Protein AF-M9RDT9-F1 (afdb_monomer_lite)

Secondary structure (DSSP, 8-state):
---HHHHHHHHHHHHHS-------EEEEE-TTS-EEEEEHHHHHHHHHHH---EEEE--HHHHHHHHHTTSS-HHHHHHHTTTS--PPEEEEEEETTTEEEEEE-HHHHHHHHHHHHHHHHTT-----EEEEEEE----

Radius of gyration: 19.15 Å; chains: 1; bounding box: 40×37×65 Å

Sequence (139 aa):
MTTRQQIRQTRRRAAKSGQTVKMEVFNYNDPNGKENWLDVERLRRWAEKHLEIIPADIDMKMVERIIEGGRVTAEHINAHTMTNDIKPILIAENFENGYAEIVDGNHTYVAMAATQFRAKKMGITAPLSAPAYVIARED

pLDDT: mean 73.51, std 14.47, range [35.25, 93.38]

Structure (mmCIF, N/CA/C/O backbone):
data_AF-M9RDT9-F1
#
_entry.id   AF-M9RDT9-F1
#
loop_
_atom_site.group_PDB
_atom_site.id
_atom_site.type_symbol
_atom_site.label_atom_id
_atom_site.label_alt_id
_atom_site.label_comp_id
_atom_site.label_asym_id
_atom_site.label_entity_id
_atom_site.label_seq_id
_atom_site.pdbx_PDB_ins_code
_atom_site.Cartn_x
_atom_site.Cartn_y
_atom_site.Cartn_z
_atom_site.occupancy
_atom_site.B_iso_or_equiv
_atom_site.auth_seq_id
_atom_site.auth_comp_id
_atom_site.auth_asym_id
_atom_site.auth_atom_id
_atom_site.pdbx_PDB_model_num
ATOM 1 N N . MET A 1 1 ? -12.084 14.245 -44.816 1.00 44.53 1 MET A N 1
ATOM 2 C CA . MET A 1 1 ? -10.625 14.051 -44.959 1.00 44.53 1 MET A CA 1
ATOM 3 C C . MET A 1 1 ? -9.924 15.179 -44.219 1.00 44.53 1 MET A C 1
ATOM 5 O O . MET A 1 1 ? -10.046 16.319 -44.640 1.00 44.53 1 MET A O 1
ATOM 9 N N . THR A 1 2 ? -9.283 14.909 -43.082 1.00 49.62 2 THR A N 1
ATOM 10 C CA . THR A 1 2 ? -8.535 15.924 -42.323 1.00 49.62 2 THR A CA 1
ATOM 11 C C . THR A 1 2 ? -7.125 16.059 -42.895 1.00 49.62 2 THR A C 1
ATOM 13 O O . THR A 1 2 ? -6.391 15.082 -43.049 1.00 49.62 2 THR A O 1
ATOM 16 N N . THR A 1 3 ? -6.754 17.275 -43.289 1.00 67.81 3 THR A N 1
ATOM 17 C CA . THR A 1 3 ? -5.521 17.556 -44.035 1.00 67.81 3 THR A CA 1
ATOM 18 C C . THR A 1 3 ? -4.298 17.352 -43.136 1.00 67.81 3 THR A C 1
ATOM 20 O O . THR A 1 3 ? -4.333 17.684 -41.951 1.00 67.81 3 THR A O 1
ATOM 23 N N . ARG A 1 4 ? -3.167 16.871 -43.681 1.00 55.31 4 ARG A N 1
ATOM 24 C CA . ARG A 1 4 ? -1.905 16.629 -42.934 1.00 55.31 4 ARG A CA 1
ATOM 25 C C . ARG A 1 4 ? -1.453 17.818 -42.059 1.00 55.31 4 ARG A C 1
ATOM 27 O O . ARG A 1 4 ? -0.793 17.622 -41.040 1.00 55.31 4 ARG A O 1
ATOM 34 N N . GLN A 1 5 ? -1.835 19.044 -42.422 1.00 54.25 5 GLN A N 1
ATOM 35 C CA . GLN A 1 5 ? -1.585 20.261 -41.641 1.00 54.25 5 GLN A CA 1
ATOM 36 C C . GLN A 1 5 ? -2.415 20.351 -40.346 1.00 54.25 5 GLN A C 1
ATOM 38 O O . GLN A 1 5 ? -1.873 20.779 -39.326 1.00 54.25 5 GLN A O 1
ATOM 43 N N . GLN A 1 6 ? -3.670 19.887 -40.343 1.00 53.47 6 GLN A N 1
ATOM 44 C CA . GLN A 1 6 ? -4.522 19.855 -39.146 1.00 53.47 6 GLN A CA 1
ATOM 45 C C . GLN A 1 6 ? -3.956 18.888 -38.102 1.00 53.47 6 GLN A C 1
ATOM 47 O O . GLN A 1 6 ? -3.815 19.272 -36.946 1.00 53.47 6 GLN A O 1
ATOM 52 N N . ILE A 1 7 ? -3.494 17.702 -38.527 1.00 55.69 7 ILE A N 1
ATOM 53 C CA . ILE A 1 7 ? -2.848 16.706 -37.648 1.00 55.69 7 ILE A CA 1
ATOM 54 C C . ILE A 1 7 ? -1.595 17.293 -36.974 1.00 55.69 7 ILE A C 1
ATOM 56 O O . ILE A 1 7 ? -1.347 17.083 -35.782 1.00 55.69 7 ILE A O 1
ATOM 60 N N . ARG A 1 8 ? -0.804 18.069 -37.727 1.00 55.88 8 ARG A N 1
ATOM 61 C CA . ARG A 1 8 ? 0.426 18.702 -37.231 1.00 55.88 8 ARG A CA 1
ATOM 62 C C . ARG A 1 8 ? 0.133 19.850 -36.256 1.00 55.88 8 ARG A C 1
ATOM 64 O O . ARG A 1 8 ? 0.876 20.027 -35.291 1.00 55.88 8 ARG A O 1
ATOM 71 N N . GLN A 1 9 ? -0.957 20.591 -36.463 1.00 54.81 9 GLN A N 1
ATOM 72 C CA . GLN A 1 9 ? -1.421 21.630 -35.539 1.00 54.81 9 GLN A CA 1
ATOM 73 C C . GLN A 1 9 ? -2.005 21.049 -34.244 1.00 54.81 9 GLN A C 1
ATOM 75 O O . GLN A 1 9 ? -1.673 21.556 -33.174 1.00 54.81 9 GLN A O 1
ATOM 80 N N . THR A 1 10 ? -2.777 19.956 -34.299 1.00 53.16 10 THR A N 1
ATOM 81 C CA . THR A 1 10 ? -3.241 19.249 -33.090 1.00 53.16 10 THR A CA 1
ATOM 82 C C . THR A 1 10 ? -2.079 18.683 -32.281 1.00 53.16 10 THR A C 1
ATOM 84 O O . THR A 1 10 ? -2.045 18.877 -31.070 1.00 53.16 10 THR A O 1
ATOM 87 N N . ARG A 1 11 ? -1.066 18.085 -32.929 1.00 51.16 11 ARG A N 1
ATOM 88 C CA . ARG A 1 11 ? 0.143 17.602 -32.232 1.00 51.16 11 ARG A CA 1
ATOM 89 C C . ARG A 1 11 ? 0.935 18.736 -31.575 1.00 51.16 11 ARG A C 1
ATOM 91 O O . ARG A 1 11 ? 1.409 18.577 -30.458 1.00 51.16 11 ARG A O 1
ATOM 98 N N . ARG A 1 12 ? 1.038 19.904 -32.223 1.00 52.12 12 ARG A N 1
ATOM 99 C CA . ARG A 1 12 ? 1.669 21.097 -31.624 1.00 52.12 12 ARG A CA 1
ATOM 100 C C . ARG A 1 12 ? 0.858 21.693 -30.473 1.00 52.12 12 ARG A C 1
ATOM 102 O O . ARG A 1 12 ? 1.465 22.193 -29.534 1.00 52.12 12 ARG A O 1
ATOM 109 N N . ARG A 1 13 ? -0.478 21.648 -30.524 1.00 50.19 13 ARG A N 1
ATOM 110 C CA . ARG A 1 13 ? -1.341 22.067 -29.405 1.00 50.19 13 ARG A CA 1
ATOM 111 C C . ARG A 1 13 ? -1.239 21.105 -28.217 1.00 50.19 13 ARG A C 1
ATOM 113 O O . ARG A 1 13 ? -1.139 21.589 -27.101 1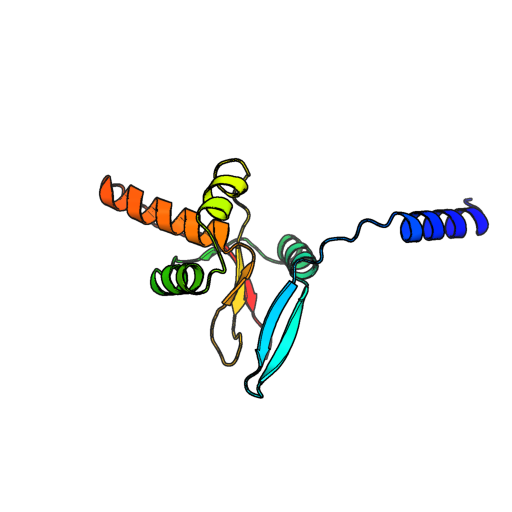.00 50.19 13 ARG A O 1
ATOM 120 N N . ALA A 1 14 ? -1.151 19.795 -28.458 1.00 47.88 14 ALA A N 1
ATOM 121 C CA . ALA A 1 14 ? -0.891 18.795 -27.416 1.00 47.88 14 ALA A CA 1
ATOM 122 C C . ALA A 1 14 ? 0.518 18.927 -26.804 1.00 47.88 14 ALA A C 1
ATOM 124 O O . ALA A 1 14 ? 0.687 18.763 -25.606 1.00 47.88 14 ALA A O 1
ATOM 125 N N . ALA A 1 15 ? 1.531 19.298 -27.597 1.00 50.44 15 ALA A N 1
ATOM 126 C CA . ALA A 1 15 ? 2.879 19.566 -27.082 1.00 50.44 15 ALA A CA 1
ATOM 127 C C . ALA A 1 15 ? 2.986 20.898 -26.309 1.00 50.44 15 ALA A C 1
ATOM 129 O O . ALA A 1 15 ? 3.841 21.042 -25.443 1.00 50.44 15 ALA A O 1
ATOM 130 N N . LYS A 1 16 ? 2.125 21.881 -26.617 1.00 45.72 16 LYS A N 1
ATOM 131 C CA . LYS A 1 16 ? 2.041 23.171 -25.911 1.00 45.72 16 LYS A CA 1
ATOM 132 C C . LYS A 1 16 ? 1.101 23.158 -24.711 1.00 45.72 16 LYS A C 1
ATOM 134 O O . LYS A 1 16 ? 1.111 24.131 -23.963 1.00 45.72 16 LYS A O 1
ATOM 139 N N . SER A 1 17 ? 0.288 22.115 -24.529 1.00 40.50 17 SER A N 1
ATOM 140 C CA . SER A 1 17 ? -0.683 22.099 -23.438 1.00 40.50 17 SER A CA 1
ATOM 141 C C . SER A 1 17 ? -0.045 21.956 -22.074 1.00 40.50 17 SER A C 1
ATOM 143 O O . SER A 1 17 ? -0.797 22.109 -21.128 1.00 40.50 17 SER A O 1
ATOM 145 N N . GLY A 1 18 ? 1.275 21.720 -21.972 1.00 41.03 18 GLY A N 1
ATOM 146 C CA . GLY A 1 18 ? 2.117 22.155 -20.849 1.00 41.03 18 GLY A CA 1
ATOM 147 C C . GLY A 1 18 ? 1.604 21.824 -19.448 1.00 41.03 18 GLY A C 1
ATOM 148 O O . GLY A 1 18 ? 2.097 22.388 -18.480 1.00 41.03 18 GLY A O 1
ATOM 149 N N . GLN A 1 19 ? 0.628 20.927 -19.327 1.00 38.97 19 GLN A N 1
ATOM 150 C CA . GLN A 1 19 ? 0.337 20.214 -18.118 1.00 38.97 19 GLN A CA 1
ATOM 151 C C . GLN A 1 19 ? 1.574 19.364 -17.967 1.00 38.97 19 GLN A C 1
ATOM 153 O O . GLN A 1 19 ? 1.740 18.342 -18.633 1.00 38.97 19 GLN A O 1
ATOM 158 N N . THR A 1 20 ? 2.485 19.853 -17.138 1.00 35.25 20 THR A N 1
ATOM 159 C CA . THR A 1 20 ? 3.287 18.999 -16.288 1.00 35.25 20 THR A CA 1
ATOM 160 C C . THR A 1 20 ? 2.288 18.030 -15.675 1.00 35.25 20 THR A C 1
ATOM 162 O O . THR A 1 20 ? 1.635 18.329 -14.678 1.00 35.25 20 THR A O 1
ATOM 165 N N . VAL A 1 21 ? 2.068 16.906 -16.359 1.00 40.81 21 VAL A N 1
ATOM 166 C CA . VAL A 1 21 ? 1.526 15.718 -15.731 1.00 40.81 21 VAL A CA 1
ATOM 167 C C . VAL A 1 21 ? 2.512 15.511 -14.600 1.00 40.81 21 VAL A C 1
ATOM 169 O O . VAL A 1 21 ? 3.693 15.266 -14.860 1.00 40.81 21 VAL A O 1
ATOM 172 N N . LYS A 1 22 ? 2.088 15.824 -13.371 1.00 41.81 22 LYS A N 1
ATOM 173 C CA . LYS A 1 22 ? 2.865 15.494 -12.187 1.00 41.81 22 LYS A CA 1
ATOM 174 C C . LYS A 1 22 ? 2.977 13.985 -12.254 1.00 41.81 22 LYS A C 1
ATOM 176 O O . LYS A 1 22 ? 2.013 13.292 -11.968 1.00 41.81 22 LYS A O 1
ATOM 181 N N . MET A 1 23 ? 4.099 13.514 -12.779 1.00 53.62 23 MET A N 1
ATOM 182 C CA . MET A 1 23 ? 4.386 12.101 -12.846 1.00 53.62 23 MET A CA 1
ATOM 183 C C . MET A 1 23 ? 4.518 11.690 -11.388 1.00 53.62 23 MET A C 1
ATOM 185 O O . MET A 1 23 ? 5.420 12.161 -10.696 1.00 53.62 23 MET A O 1
ATOM 189 N N . GLU A 1 24 ? 3.540 10.948 -10.886 1.00 63.41 24 GLU A N 1
ATOM 190 C CA . GLU A 1 24 ? 3.668 10.314 -9.584 1.00 63.41 24 GLU A CA 1
ATOM 191 C C . GLU A 1 24 ? 4.721 9.226 -9.761 1.00 63.41 24 GLU A C 1
ATOM 193 O O . GLU A 1 24 ? 4.555 8.298 -10.558 1.00 63.41 24 GLU A O 1
ATOM 198 N N . VAL A 1 25 ? 5.861 9.422 -9.105 1.00 72.19 25 VAL A N 1
ATOM 199 C CA . VAL A 1 25 ? 7.005 8.524 -9.201 1.00 72.19 25 VAL A CA 1
ATOM 200 C C . VAL A 1 25 ? 7.212 7.872 -7.848 1.00 72.19 25 VAL A C 1
ATOM 202 O O . VAL A 1 25 ? 7.264 8.556 -6.825 1.00 72.19 25 VAL A O 1
ATOM 205 N N . PHE A 1 26 ? 7.353 6.551 -7.852 1.00 76.88 26 PHE A N 1
ATOM 206 C CA . PHE A 1 26 ? 7.858 5.818 -6.703 1.00 76.88 26 PHE A CA 1
ATOM 207 C C . PHE A 1 26 ? 9.366 5.615 -6.873 1.00 76.88 26 PHE A C 1
ATOM 209 O O . PHE A 1 26 ? 9.804 5.000 -7.847 1.00 76.88 26 PHE A O 1
ATOM 216 N N . ASN A 1 27 ? 10.151 6.156 -5.940 1.00 76.50 27 ASN A N 1
ATOM 217 C CA . ASN A 1 27 ? 11.610 6.069 -5.953 1.00 76.50 27 ASN A CA 1
ATOM 218 C C . ASN A 1 27 ? 12.083 4.973 -5.002 1.00 76.50 27 ASN A C 1
ATOM 220 O O . ASN A 1 27 ? 11.590 4.871 -3.877 1.00 76.50 27 ASN A O 1
ATOM 224 N N . TYR A 1 28 ? 13.072 4.201 -5.437 1.00 73.94 28 TYR A N 1
ATOM 225 C CA . TYR A 1 28 ? 13.662 3.124 -4.654 1.00 73.94 28 TYR A CA 1
ATOM 226 C C . TYR A 1 28 ? 15.123 2.890 -5.031 1.00 73.94 28 TYR A C 1
ATOM 228 O O . TYR A 1 28 ? 15.567 3.339 -6.085 1.00 73.94 28 TYR A O 1
ATOM 236 N N . ASN A 1 29 ? 15.873 2.191 -4.182 1.00 75.56 29 ASN A N 1
ATOM 237 C CA . ASN A 1 29 ? 17.274 1.876 -4.443 1.00 75.56 29 ASN A CA 1
ATOM 238 C C . ASN A 1 29 ? 17.411 0.371 -4.612 1.00 75.56 29 ASN A C 1
ATOM 240 O O . ASN A 1 29 ? 17.096 -0.375 -3.696 1.00 75.56 29 ASN A O 1
ATOM 244 N N . ASP A 1 30 ? 17.924 -0.086 -5.752 1.00 72.88 30 ASP A N 1
ATOM 245 C CA . ASP A 1 30 ? 18.177 -1.516 -5.917 1.00 72.88 30 ASP A CA 1
ATOM 246 C C . ASP A 1 30 ? 19.248 -2.027 -4.922 1.00 72.88 30 ASP A C 1
ATOM 248 O O . ASP A 1 30 ? 19.933 -1.230 -4.271 1.00 72.88 30 ASP A O 1
ATOM 252 N N . PRO A 1 31 ? 19.451 -3.355 -4.805 1.00 71.94 31 PRO A N 1
ATOM 253 C CA . PRO A 1 31 ? 20.446 -3.916 -3.888 1.00 71.94 31 PRO A CA 1
ATOM 254 C C . PRO A 1 31 ? 21.890 -3.436 -4.119 1.00 71.94 31 PRO A C 1
ATOM 256 O O . PRO A 1 31 ? 22.732 -3.606 -3.241 1.00 71.94 31 PRO A O 1
ATOM 259 N N . ASN A 1 32 ? 22.190 -2.831 -5.275 1.00 77.12 32 ASN A N 1
ATOM 260 C CA . ASN A 1 32 ? 23.495 -2.249 -5.590 1.00 77.12 32 ASN A CA 1
ATOM 261 C C . ASN A 1 32 ? 23.575 -0.752 -5.230 1.00 77.12 32 ASN A C 1
ATOM 263 O O . ASN A 1 32 ? 24.562 -0.092 -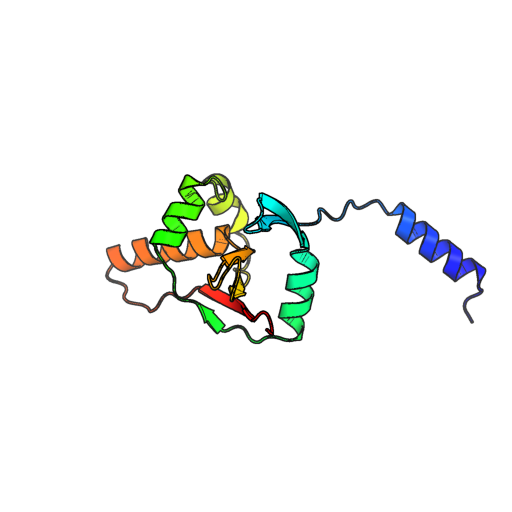5.556 1.00 77.12 32 ASN A O 1
ATOM 267 N N . GLY A 1 33 ? 22.547 -0.206 -4.575 1.00 75.38 33 GLY A N 1
ATOM 268 C CA . GLY A 1 33 ? 22.453 1.197 -4.185 1.00 75.38 33 GLY A CA 1
ATOM 269 C C . GLY A 1 33 ? 22.125 2.141 -5.340 1.00 75.38 33 GLY A C 1
ATOM 270 O O . GLY A 1 33 ? 22.314 3.350 -5.201 1.00 75.38 33 GLY A O 1
ATOM 271 N N . LYS A 1 34 ? 21.666 1.626 -6.487 1.00 76.56 34 LYS A N 1
ATOM 272 C CA . LYS A 1 34 ? 21.287 2.462 -7.626 1.00 76.56 34 LYS A CA 1
ATOM 273 C C . LYS A 1 34 ? 19.842 2.922 -7.479 1.00 76.56 34 LYS A C 1
ATOM 275 O O . LYS A 1 34 ? 18.932 2.104 -7.350 1.00 76.56 34 LYS A O 1
ATOM 280 N N . GLU A 1 35 ? 19.644 4.230 -7.585 1.00 78.12 35 GLU A N 1
ATOM 281 C CA . GLU A 1 35 ? 18.316 4.833 -7.596 1.00 78.12 35 GLU A CA 1
ATOM 282 C C . GLU A 1 35 ? 17.545 4.440 -8.868 1.00 78.12 35 GLU A C 1
ATOM 284 O O . GLU A 1 35 ? 18.048 4.542 -9.992 1.00 78.12 35 GLU A O 1
ATOM 289 N N . ASN A 1 36 ? 16.313 3.983 -8.676 1.00 75.12 36 ASN A N 1
ATOM 290 C CA . ASN A 1 36 ? 15.364 3.608 -9.709 1.00 75.12 36 ASN A CA 1
ATOM 291 C C . ASN A 1 36 ? 14.008 4.260 -9.432 1.00 75.12 36 ASN A C 1
ATOM 293 O O . ASN A 1 36 ? 13.650 4.559 -8.291 1.00 75.12 36 ASN A O 1
ATOM 297 N N . TRP A 1 37 ? 13.249 4.457 -10.505 1.00 78.75 37 TRP A N 1
ATOM 298 C CA . TRP A 1 37 ? 12.001 5.209 -10.508 1.00 78.75 37 TRP A CA 1
ATOM 299 C C . TRP A 1 37 ? 10.913 4.418 -11.228 1.00 78.75 37 TRP A C 1
ATOM 301 O O . TRP A 1 37 ? 11.146 3.878 -12.313 1.00 78.75 37 TRP A O 1
ATOM 311 N N . LEU A 1 38 ? 9.717 4.386 -10.651 1.00 78.62 38 LEU A N 1
ATOM 312 C CA . LEU A 1 38 ? 8.540 3.733 -11.216 1.00 78.62 38 LEU A CA 1
ATOM 313 C C . LEU A 1 38 ? 7.477 4.783 -11.553 1.00 78.62 38 LEU A C 1
ATOM 315 O O . LEU A 1 38 ? 7.083 5.556 -10.685 1.00 78.62 38 LEU A O 1
ATOM 319 N N . ASP A 1 39 ? 7.005 4.804 -12.803 1.00 83.62 39 ASP A N 1
ATOM 320 C CA . ASP A 1 39 ? 5.884 5.654 -13.235 1.00 83.62 39 ASP A CA 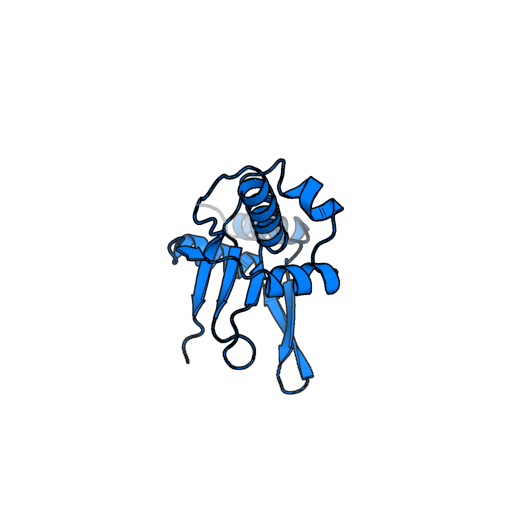1
ATOM 321 C C . ASP A 1 39 ? 4.567 5.045 -12.735 1.00 83.62 39 ASP A C 1
ATOM 323 O O . ASP A 1 39 ? 4.010 4.119 -13.337 1.00 83.62 39 ASP A O 1
ATOM 327 N N . VAL A 1 40 ? 4.099 5.553 -11.597 1.00 82.69 40 VAL A N 1
ATOM 328 C CA . VAL A 1 40 ? 2.948 5.015 -10.871 1.00 82.69 40 VAL A CA 1
ATOM 329 C C . VAL A 1 40 ? 1.651 5.252 -11.636 1.00 82.69 40 VAL A C 1
ATOM 331 O O . VAL A 1 40 ? 0.789 4.375 -11.675 1.00 82.69 40 VAL A O 1
ATOM 334 N N . GLU A 1 41 ? 1.508 6.396 -12.308 1.00 84.25 41 GLU A N 1
ATOM 335 C CA . GLU A 1 41 ? 0.281 6.721 -13.038 1.00 84.25 41 GLU A CA 1
ATOM 336 C C . GLU A 1 41 ? 0.079 5.776 -14.230 1.00 84.25 41 GLU A C 1
ATOM 338 O O . GLU A 1 41 ? -1.028 5.276 -14.468 1.00 84.25 41 GLU A O 1
ATOM 343 N N . ARG A 1 42 ? 1.147 5.491 -14.985 1.00 84.38 42 ARG A N 1
ATOM 344 C CA . ARG A 1 42 ? 1.074 4.507 -16.074 1.00 84.38 42 ARG A CA 1
ATOM 345 C C . ARG A 1 42 ? 0.793 3.112 -15.549 1.00 84.38 42 ARG A C 1
ATOM 347 O O . ARG A 1 42 ? -0.030 2.412 -16.142 1.00 84.38 42 ARG A O 1
ATOM 354 N N . LEU A 1 43 ? 1.445 2.733 -14.454 1.00 85.62 43 LEU A N 1
ATOM 355 C CA . LEU A 1 43 ? 1.254 1.431 -13.831 1.00 85.62 43 LEU A CA 1
ATOM 356 C C . LEU A 1 43 ? -0.190 1.249 -13.350 1.00 85.62 43 LEU A C 1
ATOM 358 O O . LEU A 1 43 ? -0.807 0.227 -13.638 1.00 85.62 43 LEU A O 1
ATOM 362 N N . ARG A 1 44 ? -0.774 2.281 -12.732 1.00 88.00 44 ARG A N 1
ATOM 363 C CA . ARG A 1 44 ? -2.180 2.317 -12.317 1.00 88.00 44 ARG A CA 1
ATOM 364 C C . ARG A 1 44 ? -3.133 2.115 -13.484 1.00 88.00 44 ARG A C 1
ATOM 366 O O . ARG A 1 44 ? -3.983 1.232 -13.441 1.00 88.00 44 ARG A O 1
ATOM 373 N N . ARG A 1 45 ? -2.969 2.900 -14.552 1.00 88.75 45 ARG A N 1
ATOM 374 C CA . ARG A 1 45 ? -3.816 2.799 -15.754 1.00 88.75 45 ARG A CA 1
ATOM 375 C C . ARG A 1 45 ? -3.709 1.434 -16.429 1.00 88.75 45 ARG A C 1
ATOM 377 O O . ARG A 1 45 ? -4.643 1.021 -17.115 1.00 88.75 45 ARG A O 1
ATOM 384 N N . TRP A 1 46 ? -2.556 0.777 -16.316 1.00 90.56 46 TRP A N 1
ATOM 385 C CA . TRP A 1 46 ? -2.384 -0.592 -16.782 1.00 90.56 46 TRP A CA 1
ATOM 386 C C . TRP A 1 46 ? -3.119 -1.574 -15.862 1.00 90.56 46 TRP A C 1
ATOM 388 O O . TRP A 1 46 ? -3.926 -2.351 -16.368 1.00 90.56 46 TRP A O 1
ATOM 398 N N . ALA A 1 47 ? -2.930 -1.482 -14.543 1.00 90.19 47 ALA A N 1
ATOM 399 C CA . ALA A 1 47 ? -3.575 -2.352 -13.561 1.00 90.19 47 ALA A CA 1
ATOM 400 C C . ALA A 1 47 ? -5.110 -2.298 -13.652 1.00 90.19 47 ALA A C 1
ATOM 402 O O . ALA A 1 47 ? -5.744 -3.336 -13.793 1.00 90.19 47 ALA A O 1
ATOM 403 N N . GLU A 1 48 ? -5.698 -1.100 -13.724 1.00 90.12 48 GLU A N 1
ATOM 404 C CA . GLU A 1 48 ? -7.152 -0.892 -13.859 1.00 90.12 48 GLU A CA 1
ATOM 405 C C . GLU A 1 48 ? -7.776 -1.568 -15.092 1.00 90.12 48 GLU A C 1
ATOM 407 O O . GLU A 1 48 ? -8.987 -1.770 -15.144 1.00 90.12 48 GLU A O 1
ATOM 412 N N . LYS A 1 49 ? -6.972 -1.885 -16.114 1.00 91.62 49 LYS A N 1
ATOM 413 C CA . LYS A 1 49 ? -7.440 -2.511 -17.359 1.00 91.62 49 LYS A CA 1
ATOM 414 C C . LYS A 1 49 ? -7.203 -4.014 -17.426 1.00 91.62 49 LYS A C 1
ATOM 416 O O . LYS A 1 49 ? -7.834 -4.663 -18.255 1.00 91.62 49 LYS A O 1
ATOM 421 N N . HIS A 1 50 ? -6.260 -4.535 -16.644 1.00 91.75 50 HIS A N 1
ATOM 422 C CA . HIS A 1 50 ? -5.759 -5.904 -16.805 1.00 91.75 50 HIS A CA 1
ATOM 423 C C . HIS A 1 50 ? -5.876 -6.747 -15.538 1.00 91.75 50 HIS A C 1
ATOM 425 O O . HIS A 1 50 ? -5.774 -7.965 -15.634 1.00 91.75 50 HIS A O 1
ATOM 431 N N . LEU A 1 51 ? -6.072 -6.125 -14.376 1.00 91.75 51 LEU A N 1
ATOM 432 C CA . LEU A 1 51 ? -6.102 -6.804 -13.090 1.00 91.75 51 LEU A CA 1
ATOM 433 C C . LEU A 1 51 ? -7.459 -6.638 -12.417 1.00 91.75 51 LEU A C 1
ATOM 435 O O . LEU A 1 51 ? -8.126 -5.611 -12.545 1.00 91.75 51 LEU A O 1
ATOM 439 N N . GLU A 1 52 ? -7.837 -7.658 -11.657 1.00 92.19 52 GLU A N 1
ATOM 440 C CA . GLU A 1 52 ? -8.975 -7.591 -10.751 1.00 92.19 52 GLU A CA 1
ATOM 441 C C . GLU A 1 52 ? -8.548 -6.995 -9.407 1.00 92.19 52 GLU A C 1
ATOM 443 O O . GLU A 1 52 ? -7.389 -7.088 -8.994 1.00 92.19 52 GLU A O 1
ATOM 448 N N . ILE A 1 53 ? -9.502 -6.367 -8.721 1.00 91.69 53 ILE A N 1
ATOM 449 C CA . ILE A 1 53 ? -9.286 -5.861 -7.367 1.00 91.69 53 ILE A CA 1
ATOM 450 C C . ILE A 1 53 ? -9.389 -7.039 -6.405 1.00 91.69 53 ILE A C 1
ATOM 452 O O . ILE A 1 53 ? -10.426 -7.700 -6.345 1.00 91.69 53 ILE A O 1
ATOM 456 N N . ILE A 1 54 ? -8.347 -7.245 -5.607 1.00 91.12 54 ILE A N 1
ATOM 457 C CA . ILE A 1 54 ? -8.321 -8.263 -4.557 1.00 91.12 54 ILE A CA 1
ATOM 458 C C . ILE A 1 54 ? -8.239 -7.621 -3.167 1.00 91.12 54 ILE A C 1
ATOM 460 O O . ILE A 1 54 ? -7.739 -6.500 -3.030 1.00 91.12 54 ILE A O 1
ATOM 464 N N . PRO A 1 55 ? -8.744 -8.290 -2.118 1.00 88.94 55 PRO A N 1
ATOM 465 C CA . PRO A 1 55 ? -8.525 -7.848 -0.749 1.00 88.94 55 PRO A CA 1
ATOM 466 C C . PRO A 1 55 ? -7.060 -8.080 -0.350 1.00 88.94 55 PRO A C 1
ATOM 468 O O . PRO A 1 55 ? -6.583 -9.211 -0.375 1.00 88.94 55 PRO A O 1
ATOM 471 N N . ALA A 1 56 ? -6.360 -7.017 0.040 1.00 87.62 56 ALA A N 1
ATOM 472 C CA . ALA A 1 56 ? -5.037 -7.088 0.651 1.00 87.62 56 ALA A CA 1
ATOM 473 C C . ALA A 1 56 ? -5.138 -6.899 2.167 1.00 87.62 56 ALA A C 1
ATOM 475 O O . ALA A 1 56 ? -5.738 -5.929 2.646 1.00 87.62 56 ALA A O 1
ATOM 476 N N . ASP A 1 57 ? -4.536 -7.815 2.918 1.00 86.62 57 ASP A N 1
ATOM 477 C CA . ASP A 1 57 ? -4.460 -7.710 4.370 1.00 86.62 57 ASP A CA 1
ATOM 478 C C . ASP A 1 57 ? -3.619 -6.504 4.794 1.00 86.62 57 ASP A C 1
ATOM 480 O O . ASP A 1 57 ? -2.632 -6.136 4.156 1.00 86.62 57 ASP A O 1
ATOM 484 N N . ILE A 1 58 ? -4.024 -5.884 5.899 1.00 85.75 58 ILE A N 1
ATOM 485 C CA . ILE A 1 58 ? -3.318 -4.740 6.466 1.00 85.75 58 ILE A CA 1
ATOM 486 C C . ILE A 1 58 ? -2.277 -5.246 7.467 1.00 85.75 58 ILE A C 1
ATOM 488 O O . ILE A 1 58 ? -2.613 -5.702 8.562 1.00 85.75 58 ILE A O 1
ATOM 492 N N . ASP A 1 59 ? -1.003 -5.115 7.107 1.00 86.44 59 ASP A N 1
ATOM 493 C CA . ASP A 1 59 ? 0.130 -5.280 8.017 1.00 86.44 59 ASP A CA 1
ATOM 494 C C . ASP A 1 59 ? 0.410 -3.979 8.785 1.00 86.44 59 ASP A C 1
ATOM 496 O O . ASP A 1 59 ? 0.885 -2.981 8.234 1.00 86.44 59 ASP A O 1
ATOM 500 N N . MET A 1 60 ? 0.167 -4.013 10.095 1.00 82.81 60 MET A N 1
ATOM 501 C CA . MET A 1 60 ? 0.401 -2.881 10.992 1.00 82.81 60 MET A CA 1
ATOM 502 C C . MET A 1 60 ? 1.874 -2.465 11.073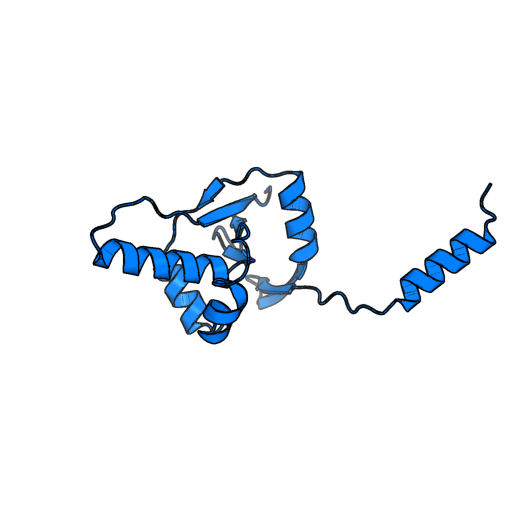 1.00 82.81 60 MET A C 1
ATOM 504 O O . MET A 1 60 ? 2.147 -1.278 11.232 1.00 82.81 60 MET A O 1
ATOM 508 N N . LYS A 1 61 ? 2.829 -3.390 10.906 1.00 84.75 61 LYS A N 1
ATOM 509 C CA . LYS A 1 61 ? 4.259 -3.034 10.890 1.00 84.75 61 LYS A CA 1
ATOM 510 C C . LYS A 1 61 ? 4.610 -2.210 9.656 1.00 84.75 61 LYS A C 1
ATOM 512 O O . LYS A 1 61 ? 5.424 -1.291 9.721 1.00 84.75 61 LYS A O 1
ATOM 517 N N . MET A 1 62 ? 3.981 -2.517 8.523 1.00 83.75 62 MET A N 1
ATOM 518 C CA . MET A 1 62 ? 4.125 -1.725 7.306 1.00 83.75 62 MET A CA 1
ATOM 519 C C . MET A 1 62 ? 3.523 -0.325 7.481 1.00 83.75 62 MET A C 1
ATOM 521 O O . MET A 1 62 ? 4.129 0.657 7.060 1.00 83.75 62 MET A O 1
ATOM 525 N N . VAL A 1 63 ? 2.372 -0.218 8.151 1.00 84.75 63 VAL A N 1
ATOM 526 C CA . VAL A 1 63 ? 1.741 1.073 8.479 1.00 84.75 63 VAL A CA 1
ATOM 527 C C . VAL A 1 63 ? 2.662 1.933 9.347 1.00 84.75 63 VAL A C 1
ATOM 529 O O . VAL A 1 63 ? 2.870 3.103 9.028 1.00 84.75 63 VAL A O 1
ATOM 532 N N . GLU A 1 64 ? 3.253 1.357 10.397 1.00 83.06 64 GLU A N 1
ATOM 533 C CA . GLU A 1 64 ? 4.233 2.040 11.253 1.00 83.06 64 GLU A CA 1
ATOM 534 C C . GLU A 1 64 ? 5.419 2.558 10.428 1.00 83.06 64 GLU A C 1
ATOM 536 O O . GLU A 1 64 ? 5.710 3.754 10.462 1.00 83.06 64 GLU A O 1
ATOM 541 N N . ARG A 1 65 ? 6.013 1.710 9.576 1.00 83.44 65 ARG A N 1
ATOM 542 C CA . ARG A 1 65 ? 7.112 2.107 8.676 1.00 83.44 65 ARG A CA 1
ATOM 543 C C . ARG A 1 65 ? 6.742 3.248 7.725 1.00 83.44 65 ARG A C 1
ATOM 545 O O . ARG A 1 65 ? 7.574 4.114 7.462 1.00 83.44 65 ARG A O 1
ATOM 552 N N . ILE A 1 66 ? 5.524 3.253 7.180 1.00 82.62 66 ILE A N 1
ATOM 553 C CA . ILE A 1 66 ? 5.050 4.308 6.268 1.00 82.62 66 ILE A CA 1
ATOM 554 C C . ILE A 1 66 ? 4.954 5.656 6.998 1.00 82.62 66 ILE A C 1
ATOM 556 O O . ILE A 1 66 ? 5.342 6.684 6.435 1.00 82.62 66 ILE A O 1
ATOM 560 N N . ILE A 1 67 ? 4.455 5.651 8.237 1.00 80.50 67 ILE A N 1
ATOM 561 C CA . ILE A 1 67 ? 4.309 6.856 9.064 1.00 80.50 67 ILE A CA 1
ATOM 562 C C . ILE A 1 67 ? 5.682 7.360 9.525 1.00 80.50 67 ILE A C 1
ATOM 564 O O . ILE A 1 67 ? 5.995 8.534 9.333 1.00 80.50 67 ILE A O 1
ATOM 568 N N . GLU A 1 68 ? 6.520 6.485 10.085 1.00 80.75 68 GLU A N 1
ATOM 569 C CA . GLU A 1 68 ? 7.865 6.834 10.566 1.00 80.75 68 GLU A CA 1
ATOM 570 C C . GLU A 1 68 ? 8.776 7.322 9.437 1.00 80.75 68 GLU A C 1
ATOM 572 O O . GLU A 1 68 ? 9.542 8.267 9.615 1.00 80.75 68 GLU A O 1
ATOM 577 N N . GLY A 1 69 ? 8.650 6.730 8.246 1.00 76.25 69 GLY A N 1
ATOM 578 C CA . GLY A 1 69 ? 9.377 7.149 7.050 1.00 76.25 69 GLY A CA 1
ATOM 579 C C . GLY A 1 69 ? 8.898 8.476 6.451 1.00 76.25 69 GLY A C 1
ATOM 580 O O . GLY A 1 69 ? 9.419 8.886 5.416 1.00 76.25 69 GLY A O 1
ATOM 581 N N . GLY A 1 70 ? 7.884 9.125 7.037 1.00 75.94 70 GLY A N 1
ATOM 582 C CA . GLY A 1 70 ? 7.334 10.39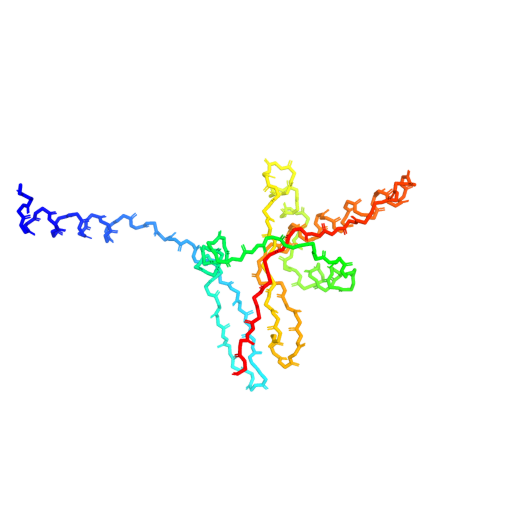6 6.556 1.00 75.94 70 GLY A CA 1
ATOM 583 C C . GLY A 1 70 ? 6.628 10.306 5.199 1.00 75.94 70 GLY A C 1
ATOM 584 O O . GLY A 1 70 ? 6.309 11.335 4.607 1.00 75.94 70 GLY A O 1
ATOM 585 N N . ARG A 1 71 ? 6.364 9.089 4.697 1.00 72.25 71 ARG A N 1
ATOM 586 C CA . ARG A 1 71 ? 5.706 8.849 3.399 1.00 72.25 71 ARG A CA 1
ATOM 587 C C . ARG A 1 71 ? 4.227 9.240 3.423 1.00 72.25 71 ARG A C 1
ATOM 589 O O . ARG A 1 71 ? 3.642 9.503 2.376 1.00 72.25 71 ARG A O 1
ATOM 596 N N . VAL A 1 72 ? 3.623 9.274 4.612 1.00 74.12 72 VAL A N 1
ATOM 597 C CA . VAL A 1 72 ? 2.268 9.779 4.860 1.00 74.12 72 VAL A CA 1
ATOM 598 C C . VAL A 1 72 ? 2.299 10.675 6.091 1.00 74.12 72 VAL A C 1
ATOM 600 O O . VAL A 1 72 ? 2.778 10.273 7.148 1.00 74.12 72 VAL A O 1
ATOM 603 N N . THR A 1 73 ? 1.741 11.879 5.969 1.00 75.25 73 THR A N 1
ATOM 604 C CA . THR A 1 73 ? 1.533 12.794 7.104 1.00 75.25 73 THR A CA 1
ATOM 605 C C . THR A 1 73 ? 0.059 12.807 7.516 1.00 75.25 73 THR A C 1
ATOM 607 O O . THR A 1 73 ? -0.820 12.417 6.743 1.00 75.25 73 THR A O 1
ATOM 610 N N . ALA A 1 74 ? -0.238 13.296 8.723 1.00 70.38 74 ALA A N 1
ATOM 611 C CA . ALA A 1 74 ? -1.618 13.443 9.200 1.00 70.38 74 ALA A CA 1
ATOM 612 C C . ALA A 1 74 ? -2.482 14.315 8.264 1.00 70.38 74 ALA A C 1
ATOM 614 O O . ALA A 1 74 ? -3.672 14.058 8.081 1.00 70.38 74 ALA A O 1
ATOM 615 N N . GLU A 1 75 ? -1.873 15.314 7.624 1.00 69.31 75 GLU A N 1
ATOM 616 C CA . GLU A 1 75 ? -2.528 16.184 6.643 1.00 69.31 75 GLU A CA 1
ATOM 617 C C . GLU A 1 75 ? -2.939 15.412 5.386 1.00 69.31 75 GLU A C 1
ATOM 619 O O . GLU A 1 75 ? -4.069 15.571 4.927 1.00 69.31 75 GLU A O 1
ATOM 624 N N . HIS A 1 76 ? -2.081 14.519 4.875 1.00 67.88 76 HIS A N 1
ATOM 625 C CA . HIS A 1 76 ? -2.406 13.671 3.723 1.00 67.88 76 HIS A CA 1
ATOM 626 C C . HIS A 1 76 ? -3.617 12.772 4.001 1.00 67.88 76 HIS A C 1
ATOM 628 O O . HIS A 1 76 ? -4.489 12.636 3.143 1.00 67.88 76 HIS A O 1
ATOM 634 N N . ILE A 1 77 ? -3.709 12.197 5.205 1.00 69.00 77 ILE A N 1
ATOM 635 C CA . ILE A 1 77 ? -4.831 11.328 5.594 1.00 69.00 77 ILE A CA 1
ATOM 636 C C . ILE A 1 77 ? -6.146 12.118 5.610 1.00 69.00 77 ILE A C 1
ATOM 638 O O . ILE A 1 77 ? -7.144 11.666 5.042 1.00 69.00 77 ILE A O 1
ATOM 642 N N . ASN A 1 78 ? -6.140 13.308 6.216 1.00 66.38 78 ASN A N 1
ATOM 643 C CA . ASN A 1 78 ? -7.333 14.145 6.344 1.00 66.38 78 ASN A CA 1
ATOM 644 C C . ASN A 1 78 ? -7.779 14.749 5.003 1.00 66.38 78 ASN A C 1
ATOM 646 O O . ASN A 1 78 ? -8.975 14.804 4.728 1.00 66.38 78 ASN A O 1
ATOM 650 N N . ALA A 1 79 ? -6.836 15.189 4.164 1.00 65.44 79 ALA A N 1
ATOM 651 C CA . ALA A 1 79 ? -7.138 15.877 2.910 1.00 65.44 79 ALA A CA 1
ATOM 652 C C . ALA A 1 79 ? -7.560 14.931 1.776 1.00 65.44 79 ALA A C 1
ATOM 654 O O . ALA A 1 79 ? -8.405 15.308 0.963 1.00 65.44 79 ALA A O 1
ATOM 655 N N . HIS A 1 80 ? -6.979 13.726 1.698 1.00 59.56 80 HIS A N 1
ATOM 656 C CA . HIS A 1 80 ? -7.196 12.831 0.557 1.00 59.56 80 HIS A CA 1
ATOM 657 C C . HIS A 1 80 ? -8.192 11.704 0.806 1.00 59.56 80 HIS A C 1
ATOM 659 O O . HIS A 1 80 ? -8.864 11.308 -0.141 1.00 59.56 80 HIS A O 1
ATOM 665 N N . THR A 1 81 ? -8.320 11.210 2.037 1.00 57.28 81 THR A N 1
ATOM 666 C CA . THR A 1 81 ? -9.042 9.951 2.301 1.00 57.28 81 THR A CA 1
ATOM 667 C C . THR A 1 81 ? -10.441 10.133 2.877 1.00 57.28 81 THR A C 1
ATOM 669 O O . THR A 1 81 ? -11.267 9.240 2.738 1.00 57.28 81 THR A O 1
ATOM 672 N N . MET A 1 82 ? -10.742 11.275 3.507 1.00 53.69 82 MET A N 1
ATOM 673 C CA . MET A 1 82 ? -12.083 11.532 4.057 1.00 53.69 82 MET A CA 1
ATOM 674 C C . MET A 1 82 ? -13.078 12.098 3.037 1.00 53.69 82 MET A C 1
ATOM 676 O O . MET A 1 82 ? -14.281 12.064 3.278 1.00 53.69 82 MET A O 1
ATOM 680 N N . THR A 1 83 ? -12.591 12.641 1.922 1.00 55.97 83 THR A N 1
ATOM 681 C CA . THR A 1 83 ? -13.392 13.410 0.955 1.00 55.97 83 THR A CA 1
ATOM 682 C C . THR A 1 83 ? -13.442 12.799 -0.441 1.00 55.97 83 THR A C 1
ATOM 684 O O . THR A 1 83 ? -14.301 13.195 -1.224 1.00 55.97 83 THR A O 1
ATOM 687 N N . ASN A 1 84 ? -12.555 11.852 -0.764 1.00 61.88 84 ASN A N 1
ATOM 688 C CA . ASN A 1 84 ? -12.512 11.192 -2.069 1.00 61.88 84 ASN A CA 1
ATOM 689 C C . ASN A 1 84 ? -12.907 9.720 -1.955 1.00 61.88 84 ASN A C 1
ATOM 691 O O . ASN A 1 84 ? -12.705 9.097 -0.912 1.00 61.88 84 ASN A O 1
ATOM 695 N N . ASP A 1 85 ? -13.406 9.162 -3.058 1.00 64.69 85 ASP A N 1
ATOM 696 C CA . ASP A 1 85 ? -13.612 7.722 -3.182 1.00 64.69 85 ASP A CA 1
ATOM 697 C C . ASP A 1 85 ? -12.299 6.975 -2.924 1.00 64.69 85 ASP A C 1
ATOM 699 O O . ASP A 1 85 ? -11.241 7.322 -3.463 1.00 64.69 85 ASP A O 1
ATOM 703 N N . ILE A 1 86 ? -12.377 5.937 -2.089 1.00 70.56 86 ILE A N 1
ATOM 704 C CA . ILE A 1 86 ? -11.236 5.087 -1.756 1.00 70.56 86 ILE A CA 1
ATOM 705 C C . ILE A 1 86 ? -10.780 4.374 -3.032 1.00 70.56 86 ILE A C 1
ATOM 707 O O . ILE A 1 86 ? -11.481 3.513 -3.565 1.00 70.56 86 ILE A O 1
ATOM 711 N N . LYS A 1 87 ? -9.591 4.730 -3.527 1.00 81.88 87 LYS A N 1
ATOM 712 C CA . LYS A 1 87 ? -8.975 4.060 -4.676 1.00 81.88 87 LYS A CA 1
ATOM 713 C C . LYS A 1 87 ? -8.256 2.786 -4.229 1.00 81.88 87 LYS A C 1
ATOM 715 O O . LYS A 1 87 ? -7.624 2.805 -3.174 1.00 81.88 87 LYS A O 1
ATOM 720 N N . PRO A 1 88 ? -8.255 1.714 -5.041 1.00 87.56 88 PRO A N 1
ATOM 721 C CA . PRO A 1 88 ? -7.419 0.554 -4.766 1.00 87.56 88 PRO A CA 1
ATOM 722 C C . PRO A 1 88 ? -5.932 0.922 -4.672 1.00 87.56 88 PRO A C 1
ATOM 724 O O . PRO A 1 88 ? -5.434 1.736 -5.466 1.00 87.56 88 PRO A O 1
ATOM 727 N N . ILE A 1 89 ? -5.226 0.316 -3.719 1.00 91.31 89 ILE A N 1
ATOM 728 C CA . ILE A 1 89 ? -3.771 0.438 -3.573 1.00 91.31 89 ILE A CA 1
ATOM 729 C C . ILE A 1 89 ? -3.056 -0.344 -4.680 1.00 91.31 89 ILE A C 1
ATOM 731 O O . ILE A 1 89 ? -3.619 -1.283 -5.243 1.00 91.31 89 ILE A O 1
ATOM 735 N N . LEU A 1 90 ? -1.824 0.044 -5.005 1.00 90.38 90 LEU A N 1
ATOM 736 C CA . LEU A 1 90 ? -0.965 -0.712 -5.920 1.00 90.38 90 LEU A CA 1
ATOM 737 C C . LEU A 1 90 ? 0.138 -1.391 -5.122 1.00 90.38 90 LEU A C 1
ATOM 739 O O . LEU A 1 90 ? 0.941 -0.711 -4.481 1.00 90.38 90 LEU A O 1
ATOM 743 N N . ILE A 1 91 ? 0.176 -2.718 -5.192 1.00 90.62 91 ILE A N 1
ATOM 744 C CA . ILE A 1 91 ? 1.206 -3.548 -4.572 1.00 90.62 91 ILE A CA 1
ATOM 745 C C . ILE A 1 91 ? 2.061 -4.154 -5.681 1.00 90.62 91 ILE A C 1
ATOM 747 O O . ILE A 1 91 ? 1.533 -4.765 -6.609 1.00 90.62 91 ILE A O 1
ATOM 751 N N . ALA A 1 92 ? 3.376 -3.997 -5.575 1.00 87.31 92 ALA A N 1
ATOM 752 C CA . ALA A 1 92 ? 4.336 -4.731 -6.385 1.00 87.31 92 ALA A CA 1
ATOM 753 C C . ALA A 1 92 ? 4.863 -5.921 -5.573 1.00 87.31 92 ALA A C 1
ATOM 755 O O . ALA A 1 92 ? 5.464 -5.721 -4.517 1.00 87.31 92 ALA A O 1
ATOM 756 N N . GLU A 1 93 ? 4.632 -7.146 -6.045 1.00 83.19 93 GLU A N 1
ATOM 757 C CA . GLU A 1 93 ? 5.229 -8.355 -5.466 1.00 83.19 93 GLU A CA 1
ATOM 758 C C . GLU A 1 93 ? 6.661 -8.554 -5.971 1.00 83.19 93 GLU A C 1
ATOM 760 O O . GLU A 1 93 ? 7.035 -8.081 -7.048 1.00 83.19 93 GLU A O 1
ATOM 765 N N . ASN A 1 94 ? 7.469 -9.274 -5.188 1.00 71.81 94 ASN A N 1
ATOM 766 C CA . ASN A 1 94 ? 8.886 -9.521 -5.471 1.00 71.81 94 ASN A CA 1
ATOM 767 C C . ASN A 1 94 ? 9.710 -8.240 -5.704 1.00 71.81 94 ASN A C 1
ATOM 769 O O . ASN A 1 94 ? 10.694 -8.22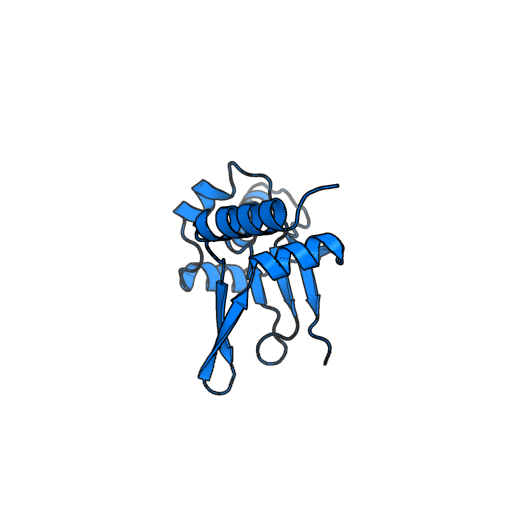3 -6.448 1.00 71.81 94 ASN A O 1
ATOM 773 N N . PHE A 1 95 ? 9.333 -7.163 -5.021 1.00 68.44 95 PHE A N 1
ATOM 774 C CA . PHE A 1 95 ? 10.103 -5.938 -4.917 1.00 68.44 95 PHE A CA 1
ATOM 775 C C . PHE A 1 95 ? 11.411 -6.188 -4.148 1.00 68.44 95 PHE A C 1
ATOM 777 O O . PHE A 1 95 ? 11.416 -6.923 -3.161 1.00 68.44 95 PHE A O 1
ATOM 784 N N . GLU A 1 96 ? 12.523 -5.616 -4.630 1.00 65.69 96 GLU A N 1
ATOM 785 C CA . GLU A 1 96 ? 13.870 -5.691 -4.022 1.00 65.69 96 GLU A CA 1
ATOM 786 C C . GLU A 1 96 ? 14.175 -7.007 -3.262 1.00 65.69 96 GLU A C 1
ATOM 788 O O . GLU A 1 96 ? 14.457 -7.001 -2.065 1.00 65.69 96 GLU A O 1
ATOM 793 N N . ASN A 1 97 ? 14.170 -8.144 -3.972 1.00 60.34 97 ASN A N 1
ATOM 794 C CA . ASN A 1 97 ? 14.443 -9.491 -3.433 1.00 60.34 97 ASN A CA 1
ATOM 795 C C . ASN A 1 97 ? 13.289 -10.144 -2.646 1.00 60.34 97 ASN A C 1
ATOM 797 O O . ASN A 1 97 ? 13.506 -10.708 -1.573 1.00 60.34 97 ASN A O 1
ATOM 801 N N . GLY A 1 98 ? 12.078 -10.141 -3.207 1.00 62.09 98 GLY A N 1
ATOM 802 C CA . GLY A 1 98 ? 10.994 -11.010 -2.725 1.00 62.09 98 GLY A CA 1
ATOM 803 C C . GLY A 1 98 ? 10.023 -10.364 -1.737 1.00 62.09 98 GLY A C 1
ATOM 804 O O . GLY A 1 98 ? 9.161 -11.056 -1.202 1.00 62.09 98 GLY A O 1
ATOM 805 N N . TYR A 1 99 ? 10.131 -9.057 -1.485 1.00 65.06 99 TYR A N 1
ATOM 806 C CA . TYR A 1 99 ? 9.201 -8.345 -0.608 1.00 65.06 99 TYR A CA 1
ATOM 807 C C . TYR A 1 99 ? 8.058 -7.721 -1.408 1.00 65.06 99 TYR A C 1
ATOM 809 O O . TYR A 1 99 ? 8.246 -7.285 -2.536 1.00 65.06 99 TYR A O 1
ATOM 817 N N . ALA A 1 100 ? 6.859 -7.665 -0.836 1.00 77.94 100 ALA A N 1
ATOM 818 C CA . ALA A 1 100 ? 5.777 -6.870 -1.406 1.00 77.94 100 ALA A CA 1
ATOM 819 C C . ALA A 1 100 ? 5.917 -5.410 -0.948 1.00 77.94 100 ALA A C 1
ATOM 821 O O . ALA A 1 100 ? 6.131 -5.162 0.239 1.00 77.94 100 ALA A O 1
ATOM 822 N N . GLU A 1 101 ? 5.772 -4.453 -1.864 1.00 84.25 101 GLU A N 1
ATOM 823 C CA . GLU A 1 101 ? 5.839 -3.020 -1.551 1.00 84.25 101 GLU A CA 1
ATOM 824 C C . GLU A 1 101 ? 4.607 -2.287 -2.094 1.00 84.25 101 GLU A C 1
ATOM 826 O O . GLU A 1 101 ? 4.169 -2.515 -3.224 1.00 84.25 101 GLU A O 1
ATOM 831 N N . ILE A 1 102 ? 4.053 -1.376 -1.288 1.00 85.81 102 ILE A N 1
ATOM 832 C CA . ILE A 1 102 ? 2.983 -0.476 -1.725 1.00 85.81 102 ILE A CA 1
ATOM 833 C C . ILE A 1 102 ? 3.624 0.677 -2.491 1.00 85.81 102 ILE A C 1
ATOM 835 O O . ILE A 1 102 ? 4.259 1.561 -1.910 1.00 85.81 102 ILE A O 1
ATOM 839 N N . VAL A 1 103 ? 3.428 0.670 -3.806 1.00 85.69 103 VAL A N 1
ATOM 840 C CA . VAL A 1 103 ? 3.981 1.683 -4.714 1.00 85.69 103 VAL A CA 1
ATOM 841 C C . VAL A 1 103 ? 3.025 2.857 -4.927 1.00 85.69 103 VAL A C 1
ATOM 843 O O . VAL A 1 103 ? 3.452 3.926 -5.355 1.00 85.69 103 VAL A O 1
ATOM 846 N N . ASP A 1 104 ? 1.743 2.683 -4.585 1.00 85.25 104 ASP A N 1
ATOM 847 C CA . ASP A 1 104 ? 0.741 3.750 -4.570 1.00 85.25 104 ASP A CA 1
ATOM 848 C C . ASP A 1 104 ? -0.403 3.467 -3.595 1.00 85.25 104 ASP A C 1
ATOM 850 O O . ASP A 1 104 ? -0.803 2.322 -3.382 1.00 85.25 104 ASP A O 1
ATOM 854 N N . GLY A 1 105 ? -1.003 4.533 -3.071 1.00 81.00 105 GLY A N 1
ATOM 855 C CA . GLY A 1 105 ? -2.135 4.449 -2.157 1.00 81.00 105 GLY A CA 1
ATOM 856 C C . GLY A 1 105 ? -1.733 4.330 -0.688 1.00 81.00 105 GLY A C 1
ATOM 857 O O . GLY A 1 105 ? -2.552 3.908 0.122 1.00 81.00 105 GLY A O 1
ATOM 858 N N . ASN A 1 106 ? -0.518 4.751 -0.308 1.00 81.06 106 ASN A N 1
ATOM 859 C CA . ASN A 1 106 ? -0.051 4.740 1.088 1.00 81.06 106 ASN A CA 1
ATOM 860 C C . ASN A 1 106 ? -1.030 5.437 2.053 1.00 81.06 106 ASN A C 1
ATOM 862 O O . ASN A 1 106 ? -1.288 4.939 3.144 1.00 81.06 106 ASN A O 1
ATOM 866 N N . HIS A 1 107 ? -1.631 6.560 1.648 1.00 81.25 107 HIS A N 1
ATOM 867 C CA . HIS A 1 107 ? -2.651 7.254 2.445 1.00 81.25 107 HIS A CA 1
ATOM 868 C C . HIS A 1 107 ? -3.918 6.403 2.628 1.00 81.25 107 HIS A C 1
ATOM 870 O O . HIS A 1 107 ? -4.456 6.340 3.730 1.00 81.25 107 HIS A O 1
ATOM 876 N N . THR A 1 108 ? -4.355 5.704 1.574 1.00 83.12 108 THR A N 1
ATOM 877 C CA . THR A 1 108 ? -5.499 4.785 1.618 1.00 83.12 108 THR A CA 1
ATOM 878 C C . THR A 1 108 ? -5.207 3.621 2.556 1.00 83.12 108 THR A C 1
ATOM 880 O O . THR A 1 108 ? -6.020 3.310 3.423 1.00 83.12 108 THR A O 1
ATOM 883 N N . TYR A 1 109 ? -4.018 3.029 2.443 1.00 85.88 109 TYR A N 1
ATOM 884 C CA . TYR A 1 109 ? -3.582 1.934 3.301 1.00 85.88 109 TYR A CA 1
ATOM 885 C C . TYR A 1 109 ? -3.557 2.340 4.783 1.00 85.88 109 TYR A C 1
ATOM 887 O O . TYR A 1 109 ? -4.158 1.676 5.627 1.00 85.88 109 TYR A O 1
ATOM 895 N N . VAL A 1 110 ? -2.954 3.493 5.097 1.00 84.69 110 VAL A N 1
ATOM 896 C CA . VAL A 1 110 ? -2.895 4.022 6.468 1.00 84.69 110 VAL A CA 1
ATOM 897 C C . VAL A 1 110 ? -4.288 4.403 6.993 1.00 84.69 110 VAL A C 1
ATOM 899 O O . VAL A 1 110 ? -4.604 4.126 8.150 1.00 84.69 110 VAL A O 1
ATOM 902 N N . ALA A 1 111 ? -5.160 4.996 6.173 1.00 83.25 111 ALA A N 1
ATOM 903 C CA . ALA A 1 111 ? -6.521 5.346 6.586 1.00 83.25 111 ALA A CA 1
ATOM 904 C C . ALA A 1 111 ? -7.389 4.109 6.872 1.00 83.25 111 ALA A C 1
ATOM 906 O O . ALA A 1 111 ? -8.157 4.097 7.842 1.00 83.25 111 ALA A O 1
ATOM 907 N N . MET A 1 112 ? -7.243 3.049 6.072 1.00 84.38 112 MET A N 1
ATOM 908 C CA . MET A 1 112 ? -7.913 1.769 6.310 1.00 84.38 112 MET A CA 1
ATOM 909 C C . MET A 1 112 ? -7.404 1.114 7.602 1.00 84.38 112 MET A C 1
ATOM 911 O O . MET A 1 112 ? -8.210 0.651 8.410 1.00 84.38 112 MET A O 1
ATOM 915 N N . ALA A 1 113 ? -6.097 1.185 7.873 1.00 85.94 113 ALA A N 1
ATOM 916 C CA . ALA A 1 113 ? -5.511 0.710 9.128 1.00 85.94 113 ALA A CA 1
ATOM 917 C C . ALA A 1 113 ? -6.021 1.496 10.352 1.00 85.94 113 ALA A C 1
ATOM 919 O O . ALA A 1 113 ? -6.395 0.920 11.377 1.00 85.94 113 ALA A O 1
ATOM 920 N N . ALA A 1 114 ? -6.110 2.826 10.248 1.00 81.50 114 ALA A N 1
ATOM 921 C CA . ALA A 1 114 ? -6.664 3.667 11.308 1.00 81.50 114 ALA A CA 1
ATOM 922 C C . ALA A 1 114 ? -8.145 3.340 11.573 1.00 81.50 114 ALA A C 1
ATOM 924 O O . ALA A 1 114 ? -8.578 3.249 12.728 1.00 81.50 114 ALA A O 1
ATOM 925 N N . THR A 1 115 ? -8.912 3.102 10.505 1.00 78.81 115 THR A N 1
ATOM 926 C CA . THR A 1 115 ? -10.302 2.638 10.585 1.00 78.81 115 THR A CA 1
ATOM 927 C C . THR A 1 115 ? -10.396 1.292 11.296 1.00 78.81 115 THR A C 1
ATOM 929 O O . THR A 1 115 ? -11.223 1.145 12.195 1.00 78.81 115 THR A O 1
ATOM 932 N N . GLN A 1 116 ? -9.510 0.344 10.979 1.00 79.25 116 GLN A N 1
ATOM 933 C CA . GLN A 1 116 ? -9.433 -0.964 11.635 1.00 79.25 116 GLN A CA 1
ATOM 934 C C . GLN A 1 116 ? -9.170 -0.842 13.137 1.00 79.25 116 GLN A C 1
ATOM 936 O O . GLN A 1 116 ? -9.873 -1.456 13.944 1.00 79.25 116 GLN A O 1
ATOM 941 N N . PHE A 1 117 ? -8.211 -0.007 13.537 1.00 78.25 117 PHE A N 1
ATOM 942 C CA . PHE A 1 117 ? -7.918 0.215 14.950 1.00 78.25 117 PHE A CA 1
ATOM 943 C C . PHE A 1 117 ? -9.119 0.809 15.701 1.00 78.25 117 PHE A C 1
ATOM 945 O O . PHE A 1 117 ? -9.438 0.391 16.819 1.00 78.25 117 PHE A O 1
ATOM 952 N N . ARG A 1 118 ? -9.832 1.755 15.074 1.00 76.19 118 ARG A N 1
ATOM 953 C CA . ARG A 1 118 ? -11.038 2.366 15.646 1.00 76.19 118 ARG A CA 1
ATOM 954 C C . ARG A 1 118 ? -12.209 1.384 15.718 1.00 76.19 118 ARG A C 1
ATOM 956 O O . ARG A 1 118 ? -12.853 1.308 16.761 1.00 76.19 118 ARG A O 1
ATOM 963 N N . ALA A 1 119 ? -12.449 0.610 14.662 1.00 73.31 119 ALA A N 1
ATOM 964 C CA . ALA A 1 119 ? -13.479 -0.424 14.612 1.00 73.31 119 ALA A CA 1
ATOM 965 C C . ALA A 1 119 ? -13.266 -1.468 15.720 1.00 73.31 119 ALA A C 1
ATOM 967 O O . ALA A 1 119 ? -14.186 -1.741 16.491 1.00 73.31 119 ALA A O 1
ATOM 968 N N . LYS A 1 120 ? -12.022 -1.939 15.896 1.00 77.69 120 LYS A N 1
ATOM 969 C CA . LYS A 1 120 ? -11.649 -2.870 16.970 1.00 77.69 120 LYS A CA 1
ATOM 970 C C . LYS A 1 120 ? -11.926 -2.294 18.362 1.00 77.69 120 LYS A C 1
ATOM 972 O O . LYS A 1 120 ? -12.480 -2.991 19.207 1.00 77.69 120 LYS A O 1
ATOM 977 N N . LYS A 1 121 ? -11.604 -1.015 18.601 1.00 77.00 121 LYS A N 1
ATOM 978 C CA . LYS A 1 121 ? -11.940 -0.322 19.863 1.00 77.00 121 LYS A CA 1
ATOM 979 C C . LYS A 1 121 ? -13.445 -0.219 20.118 1.00 77.00 121 LYS A C 1
ATOM 981 O O . LYS A 1 121 ? -13.857 -0.174 21.270 1.00 77.00 121 LYS A O 1
ATOM 986 N N . MET A 1 122 ? -14.251 -0.183 19.061 1.00 77.25 122 MET A N 1
ATOM 987 C CA . MET A 1 122 ? -15.714 -0.140 19.134 1.00 77.25 122 MET A CA 1
ATOM 988 C C . MET A 1 122 ? -16.357 -1.537 19.186 1.00 77.25 122 MET A C 1
ATOM 990 O O . MET A 1 122 ? -17.579 -1.639 19.141 1.00 77.25 122 MET A O 1
ATOM 994 N N . GLY A 1 123 ? -15.562 -2.613 19.263 1.00 78.06 123 GLY A N 1
ATOM 995 C CA . GLY A 1 123 ? -16.062 -3.992 19.264 1.00 78.06 123 GLY A CA 1
ATOM 996 C C . GLY A 1 123 ? -16.549 -4.483 17.896 1.00 78.06 123 GLY A C 1
ATOM 997 O O . GLY A 1 123 ? -17.143 -5.555 17.803 1.00 78.06 123 GLY A O 1
ATOM 998 N N . ILE A 1 124 ? -16.298 -3.724 16.826 1.00 74.94 124 ILE A N 1
ATOM 999 C CA . ILE A 1 124 ? -16.658 -4.105 15.461 1.00 74.94 124 ILE A CA 1
ATOM 1000 C C . ILE A 1 124 ? -15.574 -5.046 14.940 1.00 74.94 124 ILE A C 1
ATOM 1002 O O . ILE A 1 124 ? -14.416 -4.656 14.787 1.00 74.94 124 ILE A O 1
ATOM 1006 N N . THR A 1 125 ? -15.963 -6.288 14.659 1.00 66.50 125 THR A N 1
ATOM 1007 C CA . THR A 1 125 ? -15.074 -7.297 14.078 1.00 66.50 125 THR A CA 1
ATOM 1008 C C . THR A 1 125 ? -15.449 -7.473 12.615 1.00 66.50 125 THR A C 1
ATOM 1010 O O . THR A 1 125 ? -16.425 -8.144 12.296 1.00 66.50 125 THR A O 1
ATOM 1013 N N . ALA A 1 126 ? -14.695 -6.832 11.730 1.00 62.66 126 ALA A N 1
ATOM 1014 C CA . ALA A 1 126 ? -14.777 -7.047 10.293 1.00 62.66 126 ALA A CA 1
ATOM 1015 C C . ALA A 1 126 ? -13.364 -7.356 9.779 1.00 62.66 126 ALA A C 1
ATOM 1017 O O . ALA A 1 126 ? -12.419 -6.696 10.229 1.00 62.66 126 ALA A O 1
ATOM 1018 N N . PRO A 1 127 ? -13.190 -8.332 8.869 1.00 63.62 127 PRO A N 1
ATOM 1019 C CA . PRO A 1 127 ? -11.950 -8.455 8.117 1.00 63.62 127 PRO A CA 1
ATOM 1020 C C . PRO A 1 127 ? -11.803 -7.180 7.282 1.00 63.62 127 PRO A C 1
ATOM 1022 O O . PRO A 1 127 ? -12.542 -6.951 6.328 1.00 63.62 127 PRO A O 1
ATOM 1025 N N . LEU A 1 128 ? -10.919 -6.289 7.725 1.00 71.00 128 LEU A N 1
ATOM 1026 C CA . LEU A 1 128 ? -10.654 -5.019 7.064 1.00 71.00 128 LEU A CA 1
ATOM 1027 C C . LEU A 1 128 ? -9.399 -5.189 6.221 1.00 71.00 128 LEU A C 1
ATOM 1029 O O . LEU A 1 128 ? -8.281 -5.091 6.717 1.00 71.00 128 LEU A O 1
ATOM 1033 N N . SER A 1 129 ? -9.633 -5.481 4.949 1.00 83.88 129 SER A N 1
ATOM 1034 C CA . SER A 1 129 ? -8.642 -5.516 3.881 1.00 83.88 129 SER A CA 1
ATOM 1035 C C . SER A 1 129 ? -8.697 -4.219 3.075 1.00 83.88 129 SER A C 1
ATOM 1037 O O . SER A 1 129 ? -9.777 -3.653 2.877 1.00 83.88 129 SER A O 1
ATOM 1039 N N . ALA A 1 130 ? -7.561 -3.767 2.557 1.00 86.69 130 ALA A N 1
ATOM 1040 C CA . ALA A 1 130 ? -7.530 -2.708 1.557 1.00 86.69 130 ALA A CA 1
ATOM 1041 C C . ALA A 1 130 ? -7.827 -3.302 0.165 1.00 86.69 130 ALA A C 1
ATOM 1043 O O . ALA A 1 130 ? -7.285 -4.357 -0.162 1.00 86.69 130 ALA A O 1
ATOM 1044 N N . PRO A 1 131 ? -8.659 -2.665 -0.678 1.00 89.12 131 PRO A N 1
ATOM 1045 C CA . PRO A 1 131 ? -8.769 -3.069 -2.076 1.00 89.12 131 PRO A CA 1
ATOM 1046 C C . PRO A 1 131 ? -7.427 -2.826 -2.770 1.00 89.12 131 PRO A C 1
ATOM 1048 O O . PRO A 1 131 ? -6.885 -1.727 -2.663 1.00 89.12 131 PRO A O 1
ATOM 1051 N N . ALA A 1 132 ? -6.896 -3.818 -3.480 1.00 91.44 132 ALA A N 1
ATOM 1052 C CA . ALA A 1 132 ? -5.575 -3.750 -4.090 1.00 91.44 132 ALA A CA 1
ATOM 1053 C C . ALA A 1 132 ? -5.559 -4.286 -5.521 1.00 91.44 132 ALA A C 1
ATOM 1055 O O . ALA A 1 132 ? -6.242 -5.255 -5.846 1.00 91.44 132 ALA A O 1
ATOM 1056 N N . TYR A 1 133 ? -4.712 -3.680 -6.347 1.00 93.38 133 TYR A N 1
ATOM 1057 C CA . TYR A 1 133 ? -4.150 -4.325 -7.525 1.00 93.38 133 TYR A CA 1
ATOM 1058 C C . TYR A 1 133 ? -2.771 -4.865 -7.157 1.00 93.38 133 TYR A C 1
ATOM 1060 O O . TYR A 1 133 ? -1.927 -4.114 -6.658 1.00 93.38 133 TYR A O 1
ATOM 1068 N N . VAL A 1 134 ? -2.544 -6.149 -7.418 1.00 90.81 134 VAL A N 1
ATOM 1069 C CA . VAL A 1 134 ? -1.272 -6.817 -7.137 1.00 90.81 134 VAL A CA 1
ATOM 1070 C C . VAL A 1 134 ? -0.567 -7.123 -8.447 1.00 90.81 134 VAL A C 1
ATOM 1072 O O . VAL A 1 134 ? -1.123 -7.770 -9.331 1.00 90.81 134 VAL A O 1
ATOM 1075 N N . ILE A 1 135 ? 0.651 -6.611 -8.578 1.00 88.00 135 ILE A N 1
ATOM 1076 C CA . ILE A 1 135 ? 1.472 -6.739 -9.774 1.00 88.00 135 ILE A CA 1
ATOM 1077 C C . ILE A 1 135 ? 2.618 -7.680 -9.439 1.00 88.00 135 ILE A C 1
ATOM 1079 O O . ILE A 1 135 ? 3.593 -7.281 -8.799 1.00 88.00 135 ILE A O 1
ATOM 1083 N N . ALA A 1 136 ? 2.483 -8.929 -9.875 1.00 78.94 136 ALA A N 1
ATOM 1084 C CA . ALA A 1 136 ? 3.571 -9.888 -9.844 1.00 78.94 136 ALA A CA 1
ATOM 1085 C C . ALA A 1 136 ? 4.620 -9.489 -10.883 1.00 78.94 136 ALA A C 1
ATOM 1087 O O . ALA A 1 136 ? 4.302 -9.241 -12.050 1.00 78.94 136 ALA A O 1
ATOM 1088 N N . ARG A 1 137 ? 5.882 -9.414 -10.465 1.00 64.38 137 ARG A N 1
ATOM 1089 C CA . ARG A 1 137 ? 6.989 -9.388 -11.413 1.00 64.38 137 ARG A CA 1
ATOM 1090 C C . ARG A 1 137 ? 7.150 -10.814 -11.940 1.00 64.38 137 ARG A C 1
ATOM 1092 O O . ARG A 1 137 ? 7.451 -11.704 -11.153 1.00 64.38 137 ARG A O 1
ATOM 1099 N N . GLU A 1 138 ? 6.890 -11.029 -13.231 1.00 54.31 138 GLU A N 1
ATOM 1100 C CA . GLU A 1 138 ? 7.284 -12.281 -13.888 1.00 54.31 138 GLU A CA 1
ATOM 1101 C C . GLU A 1 138 ? 8.816 -12.399 -13.802 1.00 54.31 138 GLU A C 1
ATOM 1103 O O . GLU A 1 138 ? 9.522 -11.419 -14.075 1.00 54.31 138 GLU A O 1
ATOM 1108 N N . ASP A 1 139 ? 9.289 -13.558 -13.334 1.00 43.25 139 ASP A N 1
ATOM 1109 C CA . ASP A 1 139 ? 10.710 -13.898 -13.172 1.00 43.25 139 ASP A CA 1
ATOM 1110 C C . ASP A 1 139 ? 11.480 -13.883 -14.506 1.00 43.25 139 ASP A C 1
ATOM 1112 O O . ASP A 1 139 ? 10.945 -14.387 -15.523 1.00 43.25 139 ASP A O 1
#

Foldseek 3Di:
DDDPVVVVVVVVCVVPVPPPPVQLWQWDAAPVRHIDIDRVVVVVVVLVVPHDWDFAAQDVVVLVVCVVVVVDDPCNLVVPPPPDDQDAWEWEACPRHGDIDGRDRSSSSNNLVVVVVVCVVVVNDDRRTGTHRYHYDDD

Organism: NCBI:txid391626